Protein AF-A0A6A6TKP9-F1 (afdb_monomer_lite)

Sequence (101 aa):
MTSTPSLTLWYSPQACPIVPQILLVEAGPDFHLLLAEVDIAKDERFTEELKAPNPKKRVPVLKLNEDIITEVPAIATAISSLAPDRSFMGETTLDIIRIYE

Secondary structure (DSSP, 8-state):
-PPPPPEEEEEBTTB---HHHHHHHHH----EEEE--B-TTT--BS-HHHHTT-TT--S-EEEETTEEE-SHHHHHHHHHHH-GGG-TT-SSHHHHHHHH-

Foldseek 3Di:
DPPQWAKEKEDAPVADDCPLVVLLVVLDGDYHYHYQPPPVPPPPGGDPLCCVVPVVSDDTWMDTRNDIDHDPLVSNVVSCVSRVVVCSQHDDPVSVVVSVD

InterPro domains:
  IPR004045 Glutathione S-transferase, N-terminal [PF02798] (6-76)
  IPR036249 Thioredoxin-like superfamily [SSF52833] (5-89)

pLDDT: mean 84.18, std 14.35, range [38.75, 96.44]

Structure (mmCIF, N/CA/C/O backbone):
data_AF-A0A6A6TKP9-F1
#
_entry.id   AF-A0A6A6TKP9-F1
#
loop_
_atom_site.group_PDB
_atom_site.id
_atom_site.type_symbol
_atom_site.label_atom_id
_atom_site.label_alt_id
_atom_site.label_comp_id
_atom_site.label_asym_id
_atom_site.label_entity_id
_atom_site.label_seq_id
_atom_site.pdbx_PDB_ins_code
_atom_site.Cartn_x
_atom_site.Cartn_y
_atom_site.Cartn_z
_atom_site.occupancy
_atom_site.B_iso_or_equiv
_atom_site.auth_seq_id
_atom_site.auth_comp_id
_atom_site.auth_asym_id
_atom_site.auth_atom_id
_atom_site.pdbx_PDB_model_num
ATOM 1 N N . MET A 1 1 ? -22.188 12.060 -3.115 1.00 38.75 1 MET A N 1
ATOM 2 C CA . MET A 1 1 ? -21.843 10.868 -3.911 1.00 38.75 1 MET A CA 1
ATOM 3 C C . MET A 1 1 ? -20.331 10.821 -3.979 1.00 38.75 1 MET A C 1
ATOM 5 O O . MET A 1 1 ? -19.747 11.561 -4.756 1.00 38.75 1 MET A O 1
ATOM 9 N N . THR A 1 2 ? -19.692 10.093 -3.070 1.00 50.47 2 THR A N 1
ATOM 10 C CA . THR A 1 2 ? -18.240 9.894 -3.111 1.00 50.47 2 THR A CA 1
ATOM 11 C C . THR A 1 2 ? -17.965 8.989 -4.304 1.00 50.47 2 THR A C 1
ATOM 13 O O . THR A 1 2 ? -18.506 7.889 -4.364 1.00 50.47 2 THR A O 1
ATOM 16 N N . SER A 1 3 ? -17.234 9.489 -5.300 1.00 72.81 3 SER A N 1
ATOM 17 C CA . SER A 1 3 ? -16.821 8.669 -6.439 1.00 72.81 3 SER A CA 1
ATOM 18 C C . SER A 1 3 ? -16.014 7.484 -5.918 1.00 72.81 3 SER A C 1
ATOM 20 O O . SER A 1 3 ? -15.139 7.679 -5.073 1.00 72.81 3 SER A O 1
ATOM 22 N N . THR A 1 4 ? -16.291 6.279 -6.413 1.00 78.94 4 THR A N 1
ATOM 23 C CA . THR A 1 4 ? -15.418 5.125 -6.178 1.00 78.94 4 THR A CA 1
ATOM 24 C C . THR A 1 4 ? -14.010 5.487 -6.667 1.00 78.94 4 THR A C 1
ATOM 26 O O . THR A 1 4 ? -13.891 5.998 -7.787 1.00 78.94 4 THR A O 1
ATOM 29 N N . PRO A 1 5 ? -12.961 5.307 -5.846 1.00 88.50 5 PRO A N 1
ATOM 30 C CA . PRO A 1 5 ? -11.601 5.625 -6.256 1.00 88.50 5 PRO A CA 1
ATOM 31 C C . PRO A 1 5 ? -11.135 4.671 -7.357 1.00 88.50 5 PRO A C 1
ATOM 33 O O . PRO A 1 5 ? -11.463 3.486 -7.342 1.00 88.50 5 PRO A O 1
ATOM 36 N N . SER A 1 6 ? -10.344 5.181 -8.300 1.00 94.44 6 SER A N 1
ATOM 37 C CA . SER A 1 6 ? -9.696 4.343 -9.313 1.00 94.44 6 SER A CA 1
ATOM 38 C C . SER A 1 6 ? -8.443 3.706 -8.722 1.00 94.44 6 SER A C 1
ATOM 40 O O . SER A 1 6 ? -7.574 4.419 -8.219 1.00 94.44 6 SER A O 1
ATOM 42 N N . LEU A 1 7 ? -8.333 2.379 -8.802 1.00 96.12 7 LEU A N 1
ATOM 43 C CA . LEU A 1 7 ? -7.237 1.611 -8.211 1.00 96.12 7 LEU A CA 1
ATOM 44 C C . LEU A 1 7 ? -6.518 0.781 -9.273 1.00 96.12 7 LEU A C 1
ATOM 46 O O . LEU A 1 7 ? -7.145 -0.009 -9.982 1.00 96.12 7 LEU A O 1
ATOM 50 N N . THR A 1 8 ? -5.194 0.914 -9.326 1.00 94.06 8 THR A N 1
ATOM 51 C CA . THR A 1 8 ? -4.327 0.046 -10.130 1.00 94.06 8 THR A CA 1
ATOM 52 C C . THR A 1 8 ? -3.134 -0.404 -9.301 1.00 94.06 8 THR A C 1
ATOM 54 O O . THR A 1 8 ? -2.378 0.428 -8.804 1.00 94.06 8 THR A O 1
ATOM 57 N N . LEU A 1 9 ? -2.942 -1.714 -9.167 1.00 92.94 9 LEU A N 1
ATOM 58 C CA . LEU A 1 9 ? -1.783 -2.313 -8.515 1.00 92.94 9 LEU A CA 1
ATOM 59 C C . LEU A 1 9 ? -0.869 -2.936 -9.573 1.00 92.94 9 LEU A C 1
ATOM 61 O O . LEU A 1 9 ? -1.258 -3.885 -10.254 1.00 92.94 9 LEU A O 1
ATOM 65 N N . TRP A 1 10 ? 0.365 -2.444 -9.671 1.00 90.69 10 TRP A N 1
ATOM 66 C CA . TRP A 1 10 ? 1.416 -3.109 -10.436 1.00 90.69 10 TRP A CA 1
ATOM 67 C C . TRP A 1 10 ? 2.183 -4.089 -9.557 1.00 90.69 10 TRP A C 1
ATOM 69 O O . TRP A 1 10 ? 2.668 -3.727 -8.480 1.00 90.69 10 TRP A O 1
ATOM 79 N N . TYR A 1 11 ? 2.334 -5.319 -10.042 1.00 86.88 11 TYR A N 1
ATOM 80 C CA . TYR A 1 11 ? 3.005 -6.413 -9.338 1.00 86.88 11 TYR A CA 1
ATOM 81 C C . TYR A 1 11 ? 3.932 -7.199 -10.276 1.00 86.88 11 TYR A C 1
ATOM 83 O O . TYR A 1 11 ? 3.831 -7.096 -11.493 1.00 86.88 11 TYR A O 1
ATOM 91 N N . SER A 1 12 ? 4.832 -8.011 -9.722 1.00 82.38 12 SER A N 1
ATOM 92 C CA . SER A 1 12 ? 5.606 -9.002 -10.481 1.00 82.3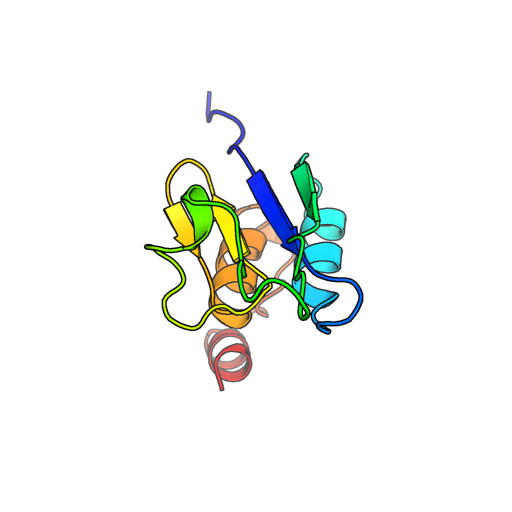8 12 SER A CA 1
ATOM 93 C C . SER A 1 12 ? 5.545 -10.334 -9.734 1.00 82.38 12 SER A C 1
ATOM 95 O O . SER A 1 12 ? 5.770 -10.329 -8.531 1.00 82.38 12 SER A O 1
ATOM 97 N N . PRO A 1 13 ? 5.290 -11.475 -10.398 1.00 78.56 13 PRO A N 1
ATOM 98 C CA . PRO A 1 13 ? 5.294 -12.789 -9.760 1.00 78.56 13 PRO A CA 1
ATOM 99 C C . PRO A 1 13 ? 6.620 -13.127 -9.072 1.00 78.56 13 PRO A C 1
ATOM 101 O O . PRO A 1 13 ? 6.632 -13.851 -8.081 1.00 78.56 13 PRO A O 1
ATOM 104 N N . GLN A 1 14 ? 7.741 -12.620 -9.599 1.00 73.06 14 GLN A N 1
ATOM 105 C CA . GLN A 1 14 ? 9.069 -12.856 -9.033 1.00 73.06 14 GLN A CA 1
ATOM 106 C C . GLN A 1 14 ? 9.401 -11.918 -7.867 1.00 73.06 14 GLN A C 1
ATOM 108 O O . GLN A 1 14 ? 10.231 -12.261 -7.026 1.00 73.06 14 GLN A O 1
ATOM 113 N N . ALA A 1 15 ? 8.789 -10.735 -7.812 1.00 64.81 15 ALA A N 1
ATOM 114 C CA . ALA A 1 15 ? 8.963 -9.813 -6.702 1.00 64.81 15 ALA A CA 1
ATOM 115 C C . ALA A 1 15 ? 7.875 -10.099 -5.666 1.00 64.81 15 ALA A C 1
ATOM 117 O O . ALA A 1 15 ? 6.692 -9.945 -5.938 1.00 64.81 15 ALA A O 1
ATOM 118 N N . CYS A 1 16 ? 8.259 -10.532 -4.471 1.00 58.28 16 CYS A N 1
ATOM 119 C CA . CYS A 1 16 ? 7.304 -10.856 -3.419 1.00 58.28 16 CYS A CA 1
ATOM 120 C C . CYS A 1 16 ? 6.810 -9.583 -2.710 1.00 58.28 16 CYS A C 1
ATOM 122 O O . CYS A 1 16 ? 7.474 -9.084 -1.801 1.00 58.28 16 CYS A O 1
ATOM 124 N N . PRO A 1 17 ? 5.636 -9.061 -3.094 1.00 64.25 17 PRO A N 1
ATOM 125 C CA . PRO A 1 17 ? 4.706 -8.614 -2.069 1.00 64.25 17 PRO A CA 1
ATOM 126 C C . PRO A 1 17 ? 3.276 -8.978 -2.463 1.00 64.25 17 PRO A C 1
ATOM 128 O O . PRO A 1 17 ? 2.564 -8.217 -3.114 1.00 64.25 17 PRO A O 1
ATOM 131 N N . ILE A 1 18 ? 2.842 -10.146 -1.998 1.00 82.44 18 ILE A N 1
ATOM 132 C CA . ILE A 1 18 ? 1.439 -10.568 -2.065 1.00 82.44 18 ILE A CA 1
ATOM 133 C C . ILE A 1 18 ? 0.540 -9.737 -1.126 1.00 82.44 18 ILE A C 1
ATOM 135 O O . ILE A 1 18 ? -0.672 -9.691 -1.305 1.00 82.44 18 ILE A O 1
ATOM 139 N N . VAL A 1 19 ? 1.129 -9.041 -0.143 1.00 90.06 19 VAL A N 1
ATOM 140 C CA . VAL A 1 19 ? 0.400 -8.322 0.916 1.00 90.06 19 VAL A CA 1
ATOM 141 C C . VAL A 1 19 ? -0.551 -7.247 0.368 1.00 90.06 19 VAL A C 1
ATOM 143 O O . VAL A 1 19 ? -1.735 -7.330 0.687 1.00 90.06 19 VAL A O 1
ATOM 146 N N . PRO A 1 20 ? -0.135 -6.287 -0.488 1.00 93.44 20 PRO A N 1
ATOM 147 C CA . PRO A 1 20 ? -1.071 -5.299 -1.034 1.00 93.44 20 PRO A CA 1
ATOM 148 C C . PRO A 1 20 ? -2.199 -5.907 -1.865 1.00 93.44 20 PRO A C 1
ATOM 150 O O . PRO A 1 20 ? -3.312 -5.391 -1.858 1.00 93.44 20 PRO A O 1
ATOM 153 N N . GLN A 1 21 ? -1.924 -7.014 -2.561 1.00 93.19 21 GLN A N 1
ATOM 154 C CA . GLN A 1 21 ? -2.939 -7.719 -3.334 1.00 93.19 21 GLN A CA 1
ATOM 155 C C . GLN A 1 21 ? -3.993 -8.342 -2.412 1.00 93.19 21 GLN A C 1
ATOM 157 O O . GLN A 1 21 ? -5.182 -8.172 -2.661 1.00 93.19 21 GLN A O 1
ATOM 162 N N . ILE A 1 22 ? -3.571 -9.013 -1.333 1.00 94.50 22 ILE A N 1
ATOM 163 C CA . ILE A 1 22 ? -4.489 -9.570 -0.328 1.00 94.50 22 ILE A CA 1
ATOM 164 C C . ILE A 1 22 ? -5.310 -8.449 0.310 1.00 94.50 22 ILE A C 1
ATOM 166 O O . ILE A 1 22 ? -6.528 -8.551 0.364 1.00 94.50 22 ILE A O 1
ATOM 170 N N . LEU A 1 23 ? -4.669 -7.356 0.734 1.00 95.75 23 LEU A N 1
ATOM 171 C CA . LEU A 1 23 ? -5.373 -6.240 1.367 1.00 95.75 23 LEU A CA 1
ATOM 172 C C . LEU A 1 23 ? -6.442 -5.628 0.455 1.00 95.75 23 LEU A C 1
ATOM 174 O O . LEU A 1 23 ? -7.526 -5.325 0.938 1.00 95.75 23 LEU A O 1
ATOM 178 N N . LEU A 1 24 ? -6.176 -5.463 -0.846 1.00 95.75 24 LEU A N 1
ATOM 179 C CA . LEU A 1 24 ? -7.180 -4.962 -1.793 1.00 95.75 24 LEU A CA 1
ATOM 180 C C . LEU A 1 24 ? -8.365 -5.922 -1.937 1.00 95.75 24 LEU A C 1
ATOM 182 O O . LEU A 1 24 ? -9.510 -5.477 -1.938 1.00 95.75 24 LEU A O 1
ATOM 186 N N . VAL A 1 25 ? -8.098 -7.230 -2.007 1.00 95.62 25 VAL A N 1
ATOM 187 C CA . VAL A 1 25 ? -9.151 -8.255 -2.059 1.00 95.62 25 VAL A CA 1
ATOM 188 C C . VAL A 1 25 ? -10.008 -8.224 -0.789 1.00 95.62 25 VAL A C 1
ATOM 190 O O . VAL A 1 25 ? -11.232 -8.212 -0.880 1.00 95.62 25 VAL A O 1
ATOM 193 N N . GLU A 1 26 ? -9.386 -8.151 0.388 1.00 96.25 26 GLU A N 1
ATOM 194 C CA . GLU A 1 26 ? -10.085 -8.120 1.682 1.00 96.25 26 GLU A CA 1
ATOM 195 C C . GLU A 1 26 ? -10.822 -6.791 1.939 1.00 96.25 26 GLU A C 1
ATOM 197 O O . GLU A 1 26 ? -11.863 -6.762 2.606 1.00 96.25 26 GLU A O 1
ATOM 202 N N . ALA A 1 27 ? -10.302 -5.680 1.407 1.00 95.19 27 ALA A N 1
ATOM 203 C CA . ALA A 1 27 ? -10.945 -4.369 1.470 1.00 95.19 27 ALA A CA 1
ATOM 204 C C . ALA A 1 27 ? -12.246 -4.329 0.649 1.00 95.19 27 ALA A C 1
ATOM 206 O O . ALA A 1 27 ? -13.167 -3.594 1.002 1.00 95.19 27 ALA A O 1
ATOM 207 N N . GLY A 1 28 ? -12.328 -5.115 -0.431 1.00 93.62 28 GLY A N 1
ATOM 208 C CA . GLY A 1 28 ? -13.509 -5.248 -1.282 1.00 93.62 28 GLY A CA 1
ATOM 209 C C . GLY A 1 28 ? -13.726 -4.254 -2.441 1.00 93.62 28 GLY A C 1
ATOM 210 O O . GLY A 1 28 ? -14.688 -4.489 -3.174 1.00 93.62 28 GLY A O 1
ATOM 211 N N . PRO A 1 29 ? -12.943 -3.177 -2.678 1.00 93.00 29 PRO A N 1
ATOM 212 C CA . PRO A 1 29 ? -13.132 -2.364 -3.875 1.00 93.00 29 PRO A CA 1
ATOM 213 C C . PRO A 1 29 ? -12.610 -3.077 -5.130 1.00 93.00 29 PRO A C 1
ATOM 215 O O . PRO A 1 29 ? -11.642 -3.837 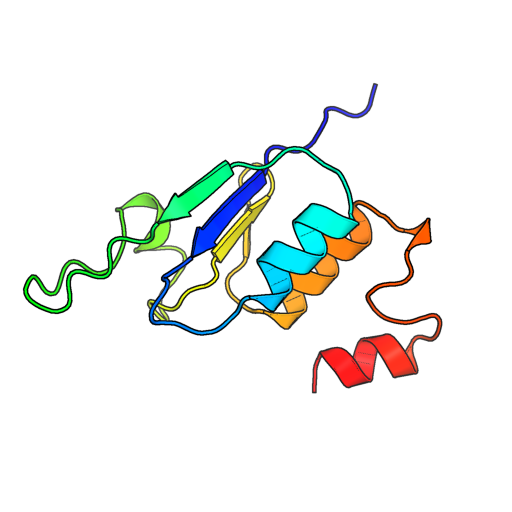-5.077 1.00 93.00 29 PRO A O 1
ATOM 218 N N . ASP A 1 30 ? -13.207 -2.763 -6.279 1.00 95.12 30 ASP A N 1
ATOM 219 C CA . ASP A 1 30 ? -12.676 -3.173 -7.579 1.00 95.12 30 ASP A CA 1
ATOM 220 C C . ASP A 1 30 ? -11.327 -2.489 -7.854 1.00 95.12 30 ASP A C 1
ATOM 222 O O . ASP A 1 30 ? -11.141 -1.300 -7.579 1.00 95.12 30 ASP A O 1
ATOM 226 N N . PHE A 1 31 ? -10.381 -3.227 -8.435 1.00 95.44 31 PHE A N 1
ATOM 227 C CA . PHE A 1 31 ? -9.073 -2.700 -8.818 1.00 95.44 31 PHE A CA 1
ATOM 228 C C . PHE A 1 31 ? -8.515 -3.417 -10.048 1.00 95.44 31 PHE A C 1
ATOM 230 O O . PHE A 1 31 ? -8.824 -4.578 -10.316 1.00 95.44 31 PHE A O 1
ATOM 237 N N . HIS A 1 32 ? -7.640 -2.735 -10.782 1.00 94.00 32 HIS A N 1
ATOM 238 C CA . HIS A 1 32 ? -6.875 -3.343 -11.863 1.00 94.00 32 HIS A CA 1
ATOM 239 C C . HIS A 1 32 ? -5.565 -3.915 -11.328 1.00 94.00 32 HIS A C 1
ATOM 241 O O . HIS A 1 32 ? -4.790 -3.215 -10.677 1.00 94.00 32 HIS A O 1
ATOM 247 N N . LEU A 1 33 ? -5.287 -5.177 -11.642 1.00 91.00 33 LEU A N 1
ATOM 248 C CA . LEU A 1 33 ? -4.009 -5.814 -11.350 1.00 91.00 33 LEU A CA 1
ATOM 249 C C . LEU A 1 33 ? -3.192 -5.894 -12.642 1.00 91.00 33 LEU A C 1
ATOM 251 O O . LEU A 1 33 ? -3.562 -6.616 -13.566 1.00 91.00 33 LEU A O 1
ATOM 255 N N . LEU A 1 34 ? -2.090 -5.150 -12.711 1.00 88.44 34 LEU A N 1
ATOM 256 C CA . LEU A 1 34 ? -1.237 -5.089 -13.895 1.00 88.44 34 LEU A CA 1
ATOM 257 C C . LEU A 1 34 ? 0.109 -5.750 -13.620 1.00 88.44 34 LEU A C 1
ATOM 259 O O . LEU A 1 34 ? 0.792 -5.444 -12.642 1.00 88.44 34 LEU A O 1
ATOM 263 N N . LEU A 1 35 ? 0.517 -6.646 -14.514 1.00 82.94 35 LEU A N 1
ATOM 264 C CA . LEU A 1 35 ? 1.861 -7.195 -14.485 1.00 82.94 35 LEU A CA 1
ATOM 265 C C . LEU A 1 35 ? 2.844 -6.071 -14.833 1.00 82.94 35 LEU A C 1
ATOM 267 O O . LEU A 1 35 ? 2.820 -5.534 -15.938 1.00 82.94 35 LEU A O 1
ATOM 271 N N . ALA A 1 36 ? 3.718 -5.712 -13.900 1.00 78.44 36 ALA A N 1
ATOM 272 C CA . ALA A 1 36 ? 4.920 -4.979 -14.241 1.00 78.44 36 ALA A CA 1
ATOM 273 C C . ALA A 1 36 ? 5.791 -5.942 -15.049 1.00 78.44 36 ALA A C 1
ATOM 275 O O . ALA A 1 36 ? 6.374 -6.872 -14.489 1.00 78.44 36 ALA A O 1
ATOM 276 N N . GLU A 1 37 ? 5.831 -5.762 -16.368 1.00 66.12 37 GLU A N 1
ATOM 277 C CA . GLU A 1 37 ? 6.762 -6.476 -17.237 1.00 66.12 37 GLU A CA 1
ATOM 278 C C . GLU A 1 37 ? 8.187 -6.087 -16.824 1.00 66.12 37 GLU A C 1
ATOM 280 O O . GLU A 1 37 ? 8.737 -5.064 -17.227 1.00 66.12 37 GLU A O 1
ATOM 285 N N . VAL A 1 38 ? 8.770 -6.873 -15.920 1.00 59.44 38 VAL A N 1
ATOM 286 C CA . VAL A 1 38 ? 10.173 -6.748 -15.537 1.00 59.44 38 VAL A CA 1
ATOM 287 C C . VAL A 1 38 ? 10.961 -7.580 -16.538 1.00 59.44 38 VAL A C 1
ATOM 289 O O . VAL A 1 38 ? 11.355 -8.709 -16.248 1.00 59.44 38 VAL A O 1
ATOM 292 N N . ASP A 1 39 ? 11.146 -7.060 -17.752 1.00 54.91 39 ASP A N 1
ATOM 293 C CA . ASP A 1 39 ? 12.040 -7.698 -18.714 1.00 54.91 39 ASP A CA 1
ATOM 294 C C . ASP A 1 39 ? 13.489 -7.445 -18.271 1.00 54.91 39 ASP A C 1
ATOM 296 O O . ASP A 1 39 ? 14.115 -6.427 -18.576 1.00 54.91 39 ASP A O 1
ATOM 300 N N . ILE A 1 40 ? 14.014 -8.387 -17.481 1.00 50.78 40 ILE A N 1
ATOM 301 C CA . ILE A 1 40 ? 15.390 -8.377 -16.968 1.00 50.78 40 ILE A CA 1
ATOM 302 C C . ILE A 1 40 ? 16.399 -8.326 -18.130 1.00 50.78 40 ILE A C 1
ATOM 304 O O . ILE A 1 40 ? 17.498 -7.805 -17.951 1.00 50.78 40 ILE A O 1
ATOM 308 N N . ALA A 1 41 ? 16.035 -8.833 -19.315 1.00 51.06 41 ALA A N 1
ATOM 309 C CA . ALA A 1 41 ? 16.918 -8.909 -20.473 1.00 51.06 41 ALA A CA 1
ATOM 310 C C . ALA A 1 41 ? 16.961 -7.612 -21.298 1.00 51.06 41 ALA A C 1
ATOM 312 O O . ALA A 1 41 ? 17.960 -7.373 -21.975 1.00 51.06 41 ALA A O 1
ATOM 313 N N . LYS A 1 42 ? 15.919 -6.771 -21.244 1.00 54.78 42 LYS A N 1
ATOM 314 C CA . LYS A 1 42 ? 15.849 -5.521 -22.027 1.00 54.78 42 LYS A CA 1
ATOM 315 C C . LYS A 1 42 ? 16.256 -4.260 -21.270 1.00 54.78 42 LYS A C 1
ATOM 317 O O . LYS A 1 42 ? 16.304 -3.198 -21.874 1.00 54.78 42 LYS A O 1
ATOM 322 N N . ASP A 1 43 ? 16.509 -4.349 -19.964 1.00 52.03 43 ASP A N 1
ATOM 323 C CA . ASP A 1 43 ? 16.743 -3.202 -19.060 1.00 52.03 43 ASP A CA 1
ATOM 324 C C . ASP A 1 43 ? 15.619 -2.131 -19.071 1.00 52.03 43 ASP A C 1
ATOM 326 O O . ASP A 1 43 ? 15.674 -1.118 -18.369 1.00 52.03 43 ASP A O 1
ATOM 330 N N . GLU A 1 44 ? 14.528 -2.395 -19.793 1.00 54.72 44 GLU A N 1
ATOM 331 C CA . GLU A 1 44 ? 13.279 -1.646 -19.787 1.00 54.72 44 GLU A CA 1
ATOM 332 C C . GLU A 1 44 ? 12.434 -2.127 -18.617 1.00 54.72 44 GLU A C 1
ATOM 334 O O . GLU A 1 44 ? 11.467 -2.872 -18.734 1.00 54.72 44 GLU A O 1
ATOM 339 N N . ARG A 1 45 ? 12.852 -1.716 -17.425 1.00 56.91 45 ARG A N 1
ATOM 340 C CA . ARG A 1 45 ? 12.044 -1.905 -16.229 1.00 56.91 45 ARG A CA 1
ATOM 341 C C . ARG A 1 45 ? 10.984 -0.810 -16.253 1.00 56.91 45 ARG A C 1
ATOM 343 O O . ARG A 1 45 ? 11.353 0.362 -16.155 1.00 56.91 45 ARG A O 1
ATOM 350 N N . PHE A 1 46 ? 9.714 -1.216 -16.295 1.00 62.47 46 PHE A N 1
ATOM 351 C CA . PHE A 1 46 ? 8.521 -0.382 -16.105 1.00 62.47 46 PHE A CA 1
ATOM 352 C C . PHE A 1 46 ? 8.034 0.419 -17.329 1.00 62.47 46 PHE A C 1
ATOM 354 O O . PHE A 1 46 ? 8.830 0.951 -18.101 1.00 62.47 46 PHE A O 1
ATOM 361 N N . THR A 1 47 ? 6.706 0.541 -17.474 1.00 66.00 47 THR A N 1
ATOM 362 C CA . THR A 1 47 ? 6.058 1.470 -18.419 1.00 66.00 47 THR A CA 1
ATOM 363 C C . THR A 1 47 ? 6.446 2.918 -18.091 1.00 66.00 47 THR A C 1
ATOM 365 O O . THR A 1 47 ? 6.808 3.217 -16.951 1.00 66.00 47 THR A O 1
ATOM 368 N N . GLU A 1 48 ? 6.376 3.841 -19.059 1.00 69.56 48 GLU A N 1
ATOM 369 C CA . GLU A 1 48 ? 6.688 5.272 -18.836 1.00 69.56 48 GLU A CA 1
ATOM 370 C C . GLU A 1 48 ? 5.941 5.861 -17.624 1.00 69.56 48 GLU A C 1
ATOM 372 O O . GLU A 1 48 ? 6.508 6.637 -16.857 1.00 69.56 48 GLU A O 1
ATOM 377 N N . GLU A 1 49 ? 4.710 5.398 -17.393 1.00 68.81 49 GLU A N 1
ATOM 378 C CA . GLU A 1 49 ? 3.846 5.756 -16.258 1.00 68.81 49 GLU A CA 1
ATOM 379 C C . GLU A 1 49 ? 4.469 5.458 -14.886 1.00 68.81 49 GLU A C 1
ATOM 381 O O . GLU A 1 49 ? 4.137 6.097 -13.891 1.00 68.81 49 GLU A O 1
ATOM 386 N N . LEU A 1 50 ? 5.392 4.502 -14.824 1.00 71.44 50 LEU A N 1
ATOM 387 C CA . LEU A 1 50 ? 6.044 4.048 -13.603 1.00 71.44 50 LEU A CA 1
ATOM 388 C C . LEU A 1 50 ? 7.511 4.491 -13.529 1.00 71.44 50 LEU A C 1
ATOM 390 O O . LEU A 1 50 ? 8.067 4.523 -12.437 1.00 71.44 50 LEU A O 1
ATOM 394 N N . LYS A 1 51 ? 8.152 4.875 -14.642 1.00 69.56 51 LYS A N 1
ATOM 395 C CA . LYS A 1 51 ? 9.589 5.214 -14.666 1.00 69.56 51 LYS A CA 1
ATOM 396 C C . LYS A 1 51 ? 9.943 6.443 -13.828 1.00 69.56 51 LYS A C 1
ATOM 398 O O . LYS A 1 51 ? 10.900 6.395 -13.058 1.00 69.56 51 LYS A O 1
ATOM 403 N N . ALA A 1 52 ? 9.198 7.536 -13.984 1.00 71.75 52 ALA A N 1
ATOM 404 C CA . ALA A 1 52 ? 9.468 8.786 -13.272 1.00 71.75 52 ALA A CA 1
ATOM 405 C C . ALA A 1 52 ? 9.076 8.750 -11.776 1.00 71.75 52 ALA A C 1
ATOM 407 O O . ALA A 1 52 ? 9.907 9.134 -10.950 1.00 71.75 52 ALA A O 1
ATOM 408 N N . PRO A 1 53 ? 7.874 8.275 -11.381 1.00 73.31 53 PRO A N 1
ATOM 409 C CA . PRO A 1 53 ? 7.456 8.297 -9.976 1.00 73.31 53 PRO A CA 1
ATOM 410 C C . PRO A 1 53 ? 8.045 7.158 -9.125 1.00 73.31 53 PRO A C 1
ATOM 412 O O . PRO A 1 53 ? 8.000 7.228 -7.899 1.00 73.31 53 PRO A O 1
ATOM 415 N N . ASN A 1 54 ? 8.626 6.120 -9.740 1.00 75.81 54 ASN A N 1
ATOM 416 C CA . ASN A 1 54 ? 9.277 5.008 -9.044 1.00 75.81 54 ASN A CA 1
ATOM 417 C C . ASN A 1 54 ? 10.798 5.002 -9.298 1.00 75.81 54 ASN A C 1
ATOM 419 O O . ASN A 1 54 ? 11.315 4.103 -9.970 1.00 75.81 54 ASN A O 1
ATOM 423 N N . PRO A 1 55 ? 11.561 5.958 -8.732 1.00 71.25 55 PRO A N 1
ATOM 424 C CA . PRO A 1 55 ? 13.009 6.035 -8.937 1.00 71.25 55 PRO A CA 1
ATOM 425 C C . PRO A 1 55 ? 13.739 4.787 -8.419 1.00 71.25 55 PRO A C 1
ATOM 427 O O . PRO A 1 55 ? 14.812 4.439 -8.910 1.00 71.25 55 PRO A O 1
ATOM 430 N N . LYS A 1 56 ? 13.139 4.079 -7.450 1.00 74.31 56 LYS A N 1
ATOM 431 C CA . LYS A 1 56 ? 13.652 2.816 -6.908 1.00 74.31 56 LYS A CA 1
ATOM 432 C C . LYS A 1 56 ? 13.498 1.648 -7.886 1.00 74.31 56 LYS A C 1
ATOM 434 O O . LYS A 1 56 ? 14.182 0.642 -7.701 1.00 74.31 56 LYS A O 1
ATOM 439 N N . LYS A 1 57 ? 12.631 1.769 -8.902 1.00 76.31 57 LYS A N 1
ATOM 440 C CA . LYS A 1 57 ? 12.299 0.721 -9.879 1.00 76.31 57 LYS A CA 1
ATOM 441 C C . LYS A 1 57 ? 11.933 -0.598 -9.188 1.00 76.31 57 LYS A C 1
ATOM 443 O O . LYS A 1 57 ? 12.468 -1.657 -9.520 1.00 76.31 57 LYS A O 1
ATOM 448 N N . ARG A 1 58 ? 11.056 -0.525 -8.180 1.00 80.00 58 ARG A N 1
ATOM 449 C CA . ARG A 1 58 ? 10.566 -1.683 -7.412 1.00 80.00 58 ARG A CA 1
ATOM 450 C C . ARG A 1 58 ? 9.050 -1.776 -7.472 1.00 80.00 58 ARG A C 1
ATOM 452 O O . ARG A 1 58 ? 8.367 -0.763 -7.486 1.00 80.00 58 ARG A O 1
ATOM 459 N N . VAL A 1 59 ? 8.544 -2.998 -7.501 1.00 85.88 59 VAL A N 1
ATOM 460 C CA . VAL A 1 59 ? 7.132 -3.296 -7.236 1.00 85.88 59 VAL A CA 1
ATOM 461 C C . VAL A 1 59 ? 6.986 -3.773 -5.785 1.00 85.88 59 VAL A C 1
ATOM 463 O O . VAL A 1 59 ? 7.959 -4.297 -5.232 1.00 85.88 59 VAL A O 1
ATOM 466 N N . PRO A 1 60 ? 5.815 -3.575 -5.156 1.00 90.50 60 PRO A N 1
ATOM 467 C CA . PRO A 1 60 ? 4.541 -3.166 -5.746 1.00 90.50 60 PRO A CA 1
ATOM 468 C C . PRO A 1 60 ? 4.442 -1.649 -5.929 1.00 90.50 60 PRO A C 1
ATOM 470 O O . PRO A 1 60 ? 5.121 -0.889 -5.247 1.00 90.50 60 PRO A O 1
ATOM 473 N N . VAL A 1 61 ? 3.575 -1.211 -6.840 1.00 91.62 61 VAL A N 1
ATOM 474 C CA . VAL A 1 61 ? 3.180 0.199 -6.963 1.00 91.62 61 VAL A CA 1
ATOM 475 C C . VAL A 1 61 ? 1.662 0.269 -6.989 1.00 91.62 61 VAL A C 1
ATOM 477 O O . VAL A 1 61 ? 1.041 -0.468 -7.749 1.00 91.62 61 VAL A O 1
ATOM 480 N N . LEU A 1 62 ? 1.069 1.135 -6.174 1.00 93.50 62 LEU A N 1
ATOM 481 C CA . LEU A 1 62 ? -0.360 1.435 -6.202 1.00 93.50 62 LEU A CA 1
ATOM 482 C C . LEU A 1 62 ? -0.565 2.809 -6.844 1.00 93.50 62 LEU A C 1
ATOM 484 O O . LEU A 1 62 ? 0.018 3.789 -6.388 1.00 93.50 62 LEU A O 1
ATOM 488 N N . LYS A 1 63 ? -1.419 2.887 -7.866 1.00 93.94 63 LYS A N 1
ATOM 489 C CA . LYS A 1 63 ? -2.045 4.139 -8.302 1.00 93.94 63 LYS A CA 1
ATOM 490 C C . LYS A 1 63 ? -3.407 4.240 -7.629 1.00 93.94 63 LYS A C 1
ATOM 492 O O . LYS A 1 63 ? -4.266 3.385 -7.851 1.00 93.94 63 LYS A O 1
ATOM 497 N N . LEU A 1 64 ? -3.570 5.267 -6.804 1.00 95.19 64 LEU A N 1
ATOM 498 C CA . LEU A 1 64 ? -4.822 5.642 -6.159 1.00 95.19 64 LEU A CA 1
ATOM 499 C C . LEU A 1 64 ? -5.286 6.955 -6.789 1.00 95.19 64 LEU A C 1
ATOM 501 O O . LEU A 1 64 ? -4.715 8.008 -6.528 1.00 95.19 64 LEU A O 1
ATOM 505 N N . ASN A 1 65 ? -6.317 6.897 -7.629 1.00 93.06 65 ASN A N 1
ATOM 506 C CA . ASN A 1 65 ? -6.697 8.002 -8.511 1.00 93.06 65 ASN A CA 1
ATOM 507 C C . ASN A 1 65 ? -5.505 8.433 -9.374 1.00 93.06 65 ASN A C 1
ATOM 509 O O . ASN A 1 65 ? -5.087 7.640 -10.204 1.00 93.06 65 ASN A O 1
ATOM 513 N N . GLU A 1 66 ? -4.938 9.626 -9.179 1.00 90.69 66 GLU A N 1
ATOM 514 C CA . GLU A 1 66 ? -3.736 10.085 -9.893 1.00 90.69 66 GLU A CA 1
ATOM 515 C C . GLU A 1 66 ? -2.442 9.961 -9.073 1.00 90.69 66 GLU A C 1
ATOM 517 O O . GLU A 1 66 ? -1.354 10.177 -9.606 1.00 90.69 66 GLU A O 1
ATOM 522 N N . ASP A 1 67 ? -2.537 9.565 -7.802 1.00 92.25 67 ASP A N 1
ATOM 523 C CA . ASP A 1 67 ? -1.394 9.485 -6.897 1.00 92.25 67 ASP A CA 1
ATOM 524 C C . ASP A 1 67 ? -0.690 8.129 -6.993 1.00 92.25 67 ASP A C 1
ATOM 526 O O . ASP A 1 67 ? -1.329 7.075 -6.999 1.00 92.25 67 ASP A O 1
ATOM 530 N N . ILE A 1 68 ? 0.646 8.153 -7.031 1.00 92.00 68 ILE A N 1
ATOM 531 C CA . ILE A 1 68 ? 1.497 6.960 -7.102 1.00 92.00 68 ILE A CA 1
ATOM 532 C C . ILE A 1 68 ? 2.149 6.696 -5.745 1.00 92.00 68 ILE A C 1
ATOM 534 O O . ILE A 1 68 ? 2.848 7.547 -5.199 1.00 92.00 68 ILE A O 1
ATOM 538 N N . ILE A 1 69 ? 1.967 5.481 -5.231 1.00 93.31 69 ILE A N 1
ATOM 539 C CA . ILE A 1 69 ? 2.470 5.032 -3.932 1.00 93.31 69 ILE A CA 1
ATOM 540 C C . ILE A 1 69 ? 3.338 3.791 -4.146 1.00 93.31 69 ILE A C 1
ATOM 542 O O . ILE A 1 69 ? 2.897 2.812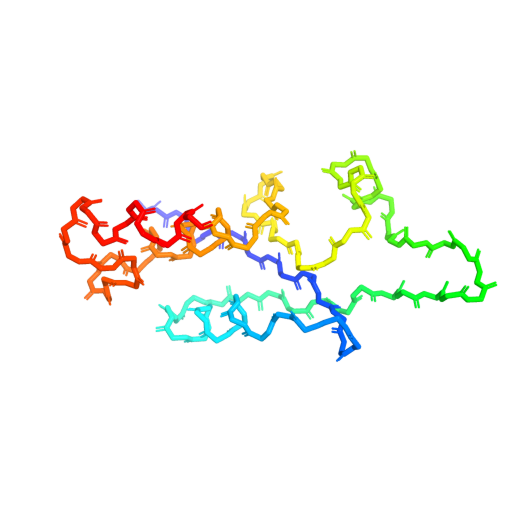 -4.744 1.00 93.31 69 ILE A O 1
ATOM 546 N N . THR A 1 70 ? 4.583 3.829 -3.671 1.00 90.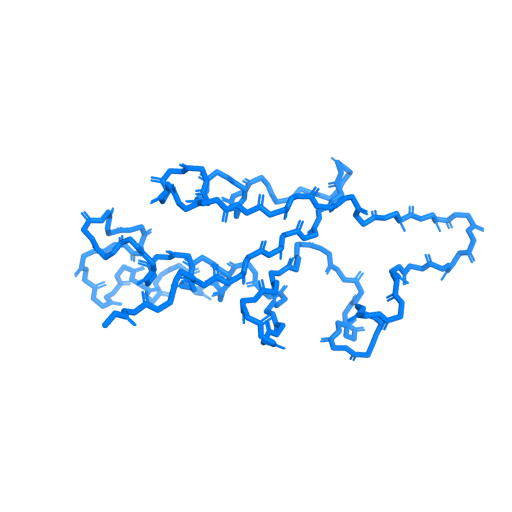94 70 THR A N 1
ATOM 547 C CA . THR A 1 70 ? 5.616 2.831 -4.016 1.00 90.94 70 THR A CA 1
ATOM 548 C C . THR A 1 70 ? 6.132 2.011 -2.830 1.00 90.94 70 THR A C 1
ATOM 550 O O . THR A 1 70 ? 6.778 0.987 -3.032 1.00 90.94 70 THR A O 1
ATOM 553 N N . GLU A 1 71 ? 5.845 2.420 -1.591 1.00 91.00 71 GLU A N 1
ATOM 554 C CA . GLU A 1 71 ? 6.293 1.714 -0.384 1.00 91.00 71 GLU A CA 1
ATOM 555 C C . GLU A 1 71 ? 5.175 0.842 0.185 1.00 91.00 71 GLU A C 1
ATOM 557 O O . GLU A 1 71 ? 4.065 1.324 0.401 1.00 91.00 71 GLU A O 1
ATOM 562 N N . VAL A 1 72 ? 5.471 -0.428 0.486 1.00 92.12 72 VAL A N 1
ATOM 563 C CA . VAL A 1 72 ? 4.474 -1.397 0.982 1.00 92.12 72 VAL A CA 1
ATOM 564 C C . VAL A 1 72 ? 3.689 -0.883 2.196 1.00 92.12 72 VAL A C 1
ATOM 566 O O . VAL A 1 72 ? 2.463 -0.977 2.149 1.00 92.12 72 VAL A O 1
ATOM 569 N N . PRO A 1 73 ? 4.311 -0.294 3.240 1.00 93.38 73 PRO A N 1
ATOM 570 C CA . PRO A 1 73 ? 3.545 0.198 4.380 1.00 93.38 73 PRO A CA 1
ATOM 571 C C . PRO A 1 73 ? 2.626 1.371 4.014 1.00 93.38 73 PRO A C 1
ATOM 573 O O . PRO A 1 73 ? 1.487 1.415 4.462 1.00 93.38 73 PRO A O 1
ATOM 576 N N . ALA A 1 74 ? 3.063 2.275 3.129 1.00 94.69 74 ALA A N 1
ATOM 577 C CA . ALA A 1 74 ? 2.226 3.377 2.648 1.00 94.69 74 ALA A CA 1
ATOM 578 C C . ALA A 1 74 ? 1.057 2.879 1.780 1.00 94.69 74 ALA A C 1
ATOM 580 O O . ALA A 1 74 ? -0.061 3.383 1.887 1.00 94.69 74 ALA A O 1
ATOM 581 N N . ILE A 1 75 ? 1.300 1.863 0.946 1.00 95.44 75 ILE A N 1
ATOM 582 C CA . ILE A 1 75 ? 0.260 1.184 0.166 1.00 95.44 75 ILE A CA 1
ATOM 583 C C . ILE A 1 75 ? -0.762 0.532 1.109 1.00 95.44 75 ILE A C 1
ATOM 585 O O . ILE A 1 75 ? -1.963 0.686 0.899 1.00 95.44 75 ILE A O 1
ATOM 589 N N . ALA A 1 76 ? -0.310 -0.147 2.169 1.00 95.56 76 ALA A N 1
ATOM 590 C CA . ALA A 1 76 ? -1.192 -0.753 3.165 1.00 95.56 76 ALA A CA 1
ATOM 591 C C . ALA A 1 76 ? -2.071 0.295 3.869 1.00 95.56 76 ALA A C 1
ATOM 593 O O . ALA A 1 76 ? -3.280 0.096 3.979 1.00 95.56 76 ALA A O 1
ATOM 594 N N . THR A 1 77 ? -1.507 1.446 4.249 1.00 96.19 77 THR A N 1
ATOM 595 C CA . THR A 1 77 ? -2.269 2.571 4.817 1.00 96.19 77 THR A CA 1
ATOM 596 C C . THR A 1 77 ? -3.325 3.094 3.855 1.00 96.19 77 THR A C 1
ATOM 598 O O . THR A 1 77 ? -4.470 3.308 4.255 1.00 96.19 77 THR A O 1
ATOM 601 N N . ALA A 1 78 ? -2.962 3.277 2.582 1.00 96.44 78 ALA A N 1
ATOM 602 C CA . ALA A 1 78 ? -3.889 3.739 1.559 1.00 96.44 78 ALA A CA 1
ATOM 603 C C . ALA A 1 78 ? -5.076 2.774 1.429 1.00 96.44 78 ALA A C 1
ATOM 605 O O . ALA A 1 78 ? -6.224 3.206 1.509 1.00 96.44 78 ALA A O 1
ATOM 606 N N . ILE A 1 79 ? -4.817 1.467 1.338 1.00 96.19 79 ILE A N 1
ATOM 607 C CA . ILE A 1 79 ? -5.868 0.444 1.260 1.00 96.19 79 ILE A CA 1
ATOM 608 C C . ILE A 1 79 ? -6.718 0.420 2.537 1.00 96.19 79 ILE A C 1
ATOM 610 O O . ILE A 1 79 ? -7.944 0.394 2.457 1.00 96.19 79 ILE A O 1
ATOM 614 N N . SER A 1 80 ? -6.097 0.495 3.717 1.00 95.69 80 SER A N 1
ATOM 615 C CA . SER A 1 80 ? -6.824 0.519 4.990 1.00 95.69 80 SER A CA 1
ATOM 616 C C . SER A 1 80 ? -7.763 1.716 5.113 1.00 95.69 80 SER A C 1
ATOM 618 O O . SER A 1 80 ? -8.814 1.592 5.736 1.00 95.69 80 SER A O 1
ATOM 620 N N . SER A 1 81 ? -7.428 2.859 4.509 1.00 94.00 81 SER A N 1
ATOM 621 C CA . SER A 1 81 ? -8.309 4.033 4.510 1.00 94.00 81 SER A CA 1
ATOM 622 C C . SER A 1 81 ? -9.580 3.847 3.670 1.00 94.00 81 SER A C 1
ATOM 624 O O . SER A 1 81 ? -10.567 4.544 3.896 1.00 94.00 81 SER A O 1
ATOM 626 N N . LEU A 1 82 ? -9.582 2.884 2.739 1.00 93.62 82 LEU A N 1
ATOM 627 C CA . LEU A 1 82 ? -10.752 2.515 1.935 1.00 93.62 82 LEU A CA 1
ATOM 628 C C . LEU A 1 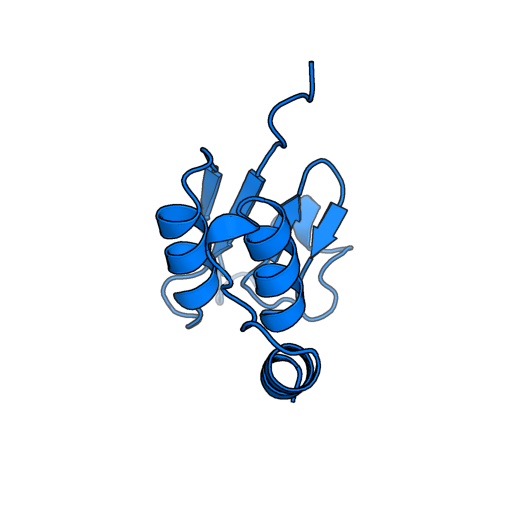82 ? -11.711 1.582 2.687 1.00 93.62 82 LEU A C 1
ATOM 630 O O . LEU A 1 82 ? -12.878 1.485 2.316 1.00 93.62 82 LEU A O 1
ATOM 634 N N . ALA A 1 83 ? -11.228 0.908 3.734 1.00 93.62 83 ALA A N 1
ATOM 635 C CA . ALA A 1 83 ? -11.985 -0.050 4.535 1.00 93.62 83 ALA A CA 1
ATOM 636 C C . ALA A 1 83 ? -11.736 0.176 6.044 1.00 93.62 83 ALA A C 1
ATOM 638 O O . ALA A 1 83 ? -11.158 -0.690 6.708 1.00 93.62 83 ALA A O 1
ATOM 639 N N . PRO A 1 84 ? -12.155 1.330 6.605 1.00 90.88 84 PRO A N 1
ATOM 640 C CA . PRO A 1 84 ? -11.830 1.712 7.982 1.00 90.88 84 PRO A CA 1
ATOM 641 C C . PRO A 1 84 ? -12.329 0.703 9.026 1.00 90.88 84 PRO A C 1
ATOM 643 O O . PRO A 1 84 ? -11.654 0.479 10.025 1.00 90.88 84 PRO A O 1
ATOM 646 N N . ASP A 1 85 ? -13.448 0.025 8.762 1.00 93.25 85 ASP A N 1
ATOM 647 C CA . ASP A 1 85 ? -14.042 -0.965 9.673 1.00 93.25 85 ASP A CA 1
ATOM 648 C C . ASP A 1 85 ? -13.232 -2.273 9.781 1.00 93.25 85 ASP A C 1
ATOM 650 O O . ASP A 1 85 ? -13.546 -3.137 10.599 1.00 93.25 85 ASP A O 1
ATOM 654 N N . ARG A 1 86 ? -12.210 -2.461 8.933 1.00 94.12 86 ARG A N 1
ATOM 655 C CA . ARG A 1 86 ? -11.371 -3.671 8.911 1.00 94.12 86 ARG A CA 1
ATOM 656 C C . ARG A 1 86 ? -10.136 -3.583 9.801 1.00 94.12 86 ARG A C 1
ATOM 658 O O . ARG A 1 86 ? -9.516 -4.616 10.038 1.00 94.12 86 ARG A O 1
ATOM 665 N N . SER A 1 87 ? -9.756 -2.386 10.253 1.00 93.94 87 SER A N 1
ATOM 666 C CA . SER A 1 87 ? -8.591 -2.164 11.124 1.00 93.94 87 SER A CA 1
ATOM 667 C C . SER A 1 87 ? -7.304 -2.859 10.643 1.00 93.94 87 SER A C 1
ATOM 669 O O . SER A 1 87 ? -6.550 -3.402 11.449 1.00 93.94 87 SER A O 1
ATOM 671 N N . PHE A 1 88 ? -7.017 -2.855 9.332 1.00 94.88 88 PHE A N 1
ATOM 672 C CA . PHE A 1 88 ? -5.830 -3.538 8.781 1.00 94.88 88 PHE A CA 1
ATOM 673 C C . PHE A 1 88 ? -4.507 -3.013 9.343 1.00 94.88 88 PHE A C 1
ATOM 675 O O . PHE A 1 88 ? -3.525 -3.750 9.387 1.00 94.88 88 PHE A O 1
ATOM 682 N N . MET A 1 89 ? -4.489 -1.754 9.787 1.00 95.25 89 MET A N 1
ATOM 683 C CA . MET A 1 89 ? -3.320 -1.133 10.409 1.00 95.25 89 MET A CA 1
ATOM 684 C C . MET A 1 89 ? -3.277 -1.306 11.940 1.00 95.25 89 MET A C 1
ATOM 686 O O . MET A 1 89 ? -2.428 -0.715 12.602 1.00 95.25 89 MET A O 1
ATOM 690 N N . GLY A 1 90 ? -4.190 -2.098 12.508 1.00 94.94 90 GLY A N 1
ATOM 691 C CA . GLY A 1 90 ? -4.418 -2.200 13.946 1.00 94.94 90 GLY A CA 1
ATOM 692 C C . GLY A 1 90 ? -5.395 -1.151 14.480 1.00 94.94 90 GLY A C 1
ATOM 693 O O . GLY A 1 90 ? -5.905 -0.306 13.743 1.00 94.94 90 GLY A O 1
ATOM 694 N N . GLU A 1 91 ? -5.684 -1.236 15.777 1.00 94.12 91 GLU A N 1
ATOM 695 C CA . GLU A 1 91 ? -6.686 -0.389 16.441 1.00 94.12 91 GLU A CA 1
ATOM 696 C C . GLU A 1 91 ? -6.055 0.803 17.161 1.00 94.12 91 GLU A C 1
ATOM 698 O O . GLU A 1 91 ? -6.689 1.846 17.330 1.00 94.12 91 GLU A O 1
ATOM 703 N N . THR A 1 92 ? -4.802 0.665 17.599 1.00 95.75 92 THR A N 1
ATOM 704 C CA . THR A 1 92 ? -4.099 1.712 18.337 1.00 95.75 92 THR A CA 1
ATOM 705 C C . THR A 1 92 ? -3.066 2.416 17.469 1.00 95.75 92 THR A C 1
ATOM 707 O O . THR A 1 92 ? -2.506 1.855 16.529 1.00 95.75 92 THR A O 1
ATOM 710 N N . THR A 1 93 ? -2.720 3.648 17.845 1.00 94.50 93 THR A N 1
ATOM 711 C CA . THR A 1 93 ? -1.618 4.384 17.212 1.00 94.50 93 THR A CA 1
ATOM 712 C C . THR A 1 93 ? -0.303 3.601 17.252 1.00 94.50 93 THR A C 1
ATOM 714 O O . THR A 1 93 ? 0.482 3.680 16.311 1.00 94.50 93 THR A O 1
ATOM 717 N N . LEU A 1 94 ? -0.053 2.839 18.323 1.00 96.38 94 LEU A N 1
ATOM 718 C CA . LEU A 1 94 ? 1.168 2.045 18.448 1.00 96.38 94 LEU A CA 1
ATOM 719 C C . LEU A 1 94 ? 1.198 0.879 17.449 1.00 96.38 94 LEU A C 1
ATOM 721 O O . LEU A 1 94 ? 2.270 0.565 16.937 1.00 96.38 94 LEU A O 1
ATOM 725 N N . ASP A 1 95 ? 0.048 0.276 17.143 1.00 95.44 95 ASP A N 1
ATOM 726 C CA . ASP A 1 95 ? -0.044 -0.787 16.135 1.00 95.44 95 ASP A CA 1
ATOM 727 C C . ASP A 1 95 ? 0.289 -0.247 14.743 1.00 95.44 95 ASP A C 1
ATOM 729 O O . ASP A 1 95 ? 1.121 -0.819 14.042 1.00 95.44 95 ASP A O 1
ATOM 733 N N . ILE A 1 96 ? -0.269 0.919 14.395 1.00 93.88 96 ILE A N 1
ATOM 734 C CA . ILE A 1 96 ? -0.000 1.591 13.117 1.00 93.88 96 ILE A CA 1
ATOM 735 C C . ILE A 1 96 ? 1.495 1.902 12.983 1.00 93.88 96 ILE A C 1
ATOM 737 O O . ILE A 1 96 ? 2.090 1.650 11.938 1.00 93.88 96 ILE A O 1
ATOM 741 N N . ILE A 1 97 ? 2.120 2.423 14.047 1.00 95.25 97 ILE A N 1
ATOM 742 C CA . ILE A 1 97 ? 3.557 2.735 14.057 1.00 95.25 97 ILE A CA 1
ATOM 743 C C . ILE A 1 97 ? 4.396 1.474 13.818 1.00 95.25 97 ILE A C 1
ATOM 745 O O . ILE A 1 97 ? 5.334 1.522 13.029 1.00 95.25 97 ILE A O 1
ATOM 749 N N . ARG A 1 98 ? 4.045 0.344 14.444 1.00 94.44 98 ARG A N 1
ATOM 750 C CA . ARG A 1 98 ? 4.773 -0.929 14.294 1.00 94.44 98 ARG A CA 1
ATOM 751 C C . ARG A 1 98 ? 4.715 -1.519 12.887 1.00 94.44 98 ARG A C 1
ATOM 753 O O . ARG A 1 98 ? 5.562 -2.332 12.550 1.00 94.44 98 ARG A O 1
ATOM 760 N N . ILE A 1 99 ? 3.734 -1.138 12.072 1.00 91.75 99 ILE A N 1
ATOM 761 C CA . ILE A 1 99 ? 3.647 -1.567 10.667 1.00 91.75 99 ILE A CA 1
ATOM 762 C C . ILE A 1 99 ? 4.604 -0.762 9.773 1.00 91.75 99 ILE A C 1
ATOM 764 O O . ILE A 1 99 ? 4.974 -1.217 8.692 1.00 91.75 99 ILE A O 1
ATOM 768 N N . TYR A 1 100 ? 4.997 0.438 10.205 1.00 92.25 100 TYR A N 1
ATOM 769 C CA . TYR A 1 100 ? 5.930 1.298 9.474 1.00 92.25 100 TYR A CA 1
ATOM 770 C C . TYR A 1 100 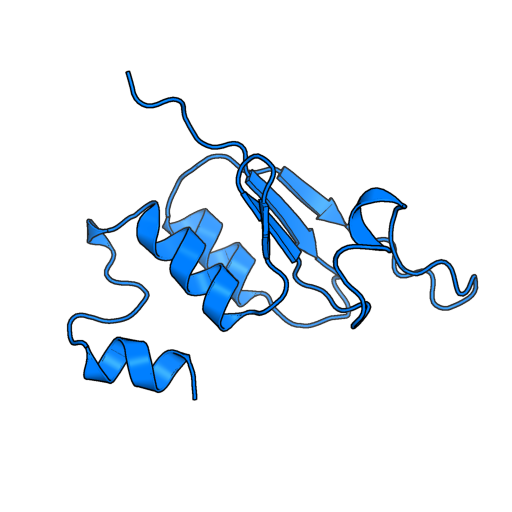? 7.406 1.039 9.805 1.00 92.25 100 TYR A C 1
ATOM 772 O O . TYR A 1 100 ? 8.263 1.563 9.092 1.00 92.25 100 TYR A O 1
ATOM 780 N N . GLU A 1 101 ? 7.686 0.285 10.872 1.00 89.31 101 GLU A N 1
ATOM 781 C CA . GLU A 1 101 ? 9.029 -0.138 11.306 1.00 89.31 101 GLU A CA 1
ATOM 782 C C . GLU A 1 101 ? 9.579 -1.283 10.439 1.00 89.31 101 GLU A C 1
ATOM 784 O O . GLU A 1 101 ? 10.763 -1.183 10.036 1.00 89.31 101 GLU A O 1
#

Organism: NCBI:txid1314788

Radius of gyration: 14.24 Å; chains: 1; bounding box: 39×24×40 Å